Protein AF-W1I8L1-F1 (afdb_monomer_lite)

Foldseek 3Di:
DVVVVVVVVVVVVVVVVVVVVVVVVVVVVVVVVVVVVVVVVVVVVVVVVVVVVVVVVVVVVVVVCCVVVPVVVVVVVVVVVVVVVVLVVLLQVLLALVCCPPVPDPPNHDPDDDPVSVVVSVVSLVVSLVVCVVVPNNVSSVCSVPHHDHDPVRVVVVVCVVVVNDD

pLDDT: mean 92.79, std 8.48, range [58.94, 98.69]

Secondary structure (DSSP, 8-state):
-HHHHHHHHHHHHHHHHHHHHHHHHHHHHHHHHHHHHHHHHHHHHHHHHHHHHHHHHHHHHHHHHHHHHHHHHHHHHHHHHHHHHHHHHHHHHHHHHHHHHH-SSSS---TT--HHHHHHHHHHHHHHHHHHHHTT-HHHHHHHHH-----HHHHHHHHHHHTT---

Radius of gyration: 47.58 Å; chains: 1; bounding box: 94×41×131 Å

Sequence (167 aa):
MKQNLGRDLAEVRNLKSEYKKLYEAQRGLNEAYKEVTAENARLKAENGSLRTQIDDLKAEIGKRVQDAVEPLKTEIEALKTRLRGAYEVLTDIVKAVGMMKYDEKSGFKVDKLTKKQDRLIDSVADLGVSRAEKEGFSDLAEDMQKHIGVSPELKKLIGLTERGIER

Structure (mmCIF, N/CA/C/O backbone):
data_AF-W1I8L1-F1
#
_entry.id   AF-W1I8L1-F1
#
loop_
_atom_site.group_PDB
_atom_site.id
_atom_site.type_symbol
_atom_site.label_atom_id
_atom_site.label_alt_id
_atom_site.label_comp_id
_atom_site.label_asym_id
_atom_site.label_entity_id
_atom_site.label_seq_id
_atom_site.pdbx_PDB_ins_code
_atom_site.Cartn_x
_atom_site.Cartn_y
_atom_site.Cartn_z
_atom_site.occupancy
_atom_site.B_iso_or_equiv
_atom_site.auth_seq_id
_atom_site.auth_comp_id
_atom_site.auth_asym_id
_atom_site.auth_atom_id
_atom_site.pdbx_PDB_model_num
ATOM 1 N N . MET A 1 1 ? 56.724 17.163 -84.225 1.00 62.50 1 MET A N 1
ATOM 2 C CA . MET A 1 1 ? 56.229 15.781 -84.002 1.00 62.50 1 MET A CA 1
ATOM 3 C C . MET A 1 1 ? 56.851 15.103 -82.775 1.00 62.50 1 MET A C 1
ATOM 5 O O . MET A 1 1 ? 56.096 14.752 -81.884 1.00 62.50 1 MET A O 1
ATOM 9 N N . LYS A 1 2 ? 58.187 14.968 -82.656 1.00 61.44 2 LYS A N 1
ATOM 10 C CA . LYS A 1 2 ? 58.830 14.286 -81.502 1.00 61.44 2 LYS A CA 1
ATOM 11 C C . LYS A 1 2 ? 58.599 14.947 -80.126 1.00 61.44 2 LYS A C 1
ATOM 13 O O . LYS A 1 2 ? 58.434 14.229 -79.150 1.00 61.44 2 LYS A O 1
ATOM 18 N N . GLN A 1 3 ? 58.561 16.283 -80.043 1.00 66.69 3 GLN A N 1
ATOM 19 C CA . GLN A 1 3 ? 58.283 16.998 -78.780 1.00 66.69 3 GLN A CA 1
ATOM 20 C C . GLN A 1 3 ? 56.851 16.779 -78.264 1.00 66.69 3 GLN A C 1
ATOM 22 O O . GLN A 1 3 ? 56.670 16.571 -77.069 1.00 66.69 3 GLN A O 1
ATOM 27 N N . ASN A 1 4 ? 55.856 16.766 -79.158 1.00 71.25 4 ASN A N 1
ATOM 28 C CA . ASN A 1 4 ? 54.458 16.520 -78.784 1.00 71.25 4 ASN A CA 1
ATOM 29 C C . ASN A 1 4 ? 54.284 15.088 -78.261 1.00 71.25 4 ASN A C 1
ATOM 31 O O . ASN A 1 4 ? 53.753 14.901 -77.177 1.00 71.25 4 ASN A O 1
ATOM 35 N N . LEU A 1 5 ? 54.888 14.103 -78.936 1.00 75.19 5 LEU A N 1
ATOM 36 C CA . LEU A 1 5 ? 54.847 12.701 -78.510 1.00 75.19 5 LEU A CA 1
ATOM 37 C C . LEU A 1 5 ? 55.445 12.481 -77.104 1.00 75.19 5 LEU A C 1
ATOM 39 O O . LEU A 1 5 ? 54.943 11.673 -76.329 1.00 75.19 5 LEU A O 1
ATOM 43 N N . GLY A 1 6 ? 56.520 13.202 -76.762 1.00 80.50 6 GLY A N 1
ATOM 44 C CA . GLY A 1 6 ? 57.144 13.136 -75.436 1.00 80.50 6 GLY A CA 1
ATOM 45 C C . GLY A 1 6 ? 56.281 13.732 -74.318 1.00 80.50 6 GLY A C 1
ATOM 46 O O . GLY A 1 6 ? 56.273 13.197 -73.209 1.00 80.50 6 GLY A O 1
ATOM 47 N N . ARG A 1 7 ? 55.536 14.805 -74.613 1.00 83.38 7 ARG A N 1
ATOM 48 C CA . ARG A 1 7 ? 54.578 15.425 -73.686 1.00 83.38 7 ARG A CA 1
ATOM 49 C C . ARG A 1 7 ? 53.384 14.505 -73.434 1.00 83.38 7 ARG A C 1
ATOM 51 O O . ARG A 1 7 ? 53.073 14.241 -72.276 1.00 83.38 7 ARG A O 1
ATOM 58 N N . ASP A 1 8 ? 52.822 13.939 -74.497 1.00 87.94 8 ASP A N 1
ATOM 59 C CA . ASP A 1 8 ? 51.691 13.009 -74.421 1.00 87.94 8 ASP A CA 1
ATOM 60 C C . ASP A 1 8 ? 52.064 11.752 -73.607 1.00 87.94 8 ASP A C 1
ATOM 62 O O .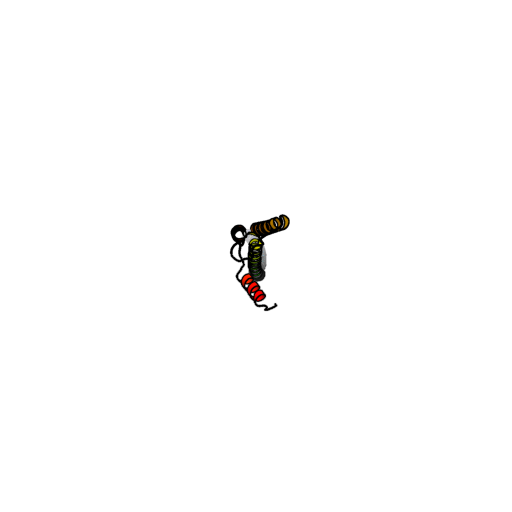 ASP A 1 8 ? 51.307 11.287 -72.757 1.00 87.94 8 ASP A O 1
ATOM 66 N N . LEU A 1 9 ? 53.289 11.233 -73.775 1.00 88.50 9 LEU A N 1
ATOM 67 C CA . LEU A 1 9 ? 53.811 10.108 -72.984 1.00 88.50 9 LEU A CA 1
ATOM 68 C C . LEU A 1 9 ? 53.959 10.426 -71.487 1.00 88.50 9 LEU A C 1
ATOM 70 O O . LEU A 1 9 ? 53.763 9.537 -70.653 1.00 88.50 9 LEU A O 1
ATOM 74 N N . ALA A 1 10 ? 54.336 11.655 -71.127 1.00 89.31 10 ALA A N 1
ATOM 75 C CA . ALA A 1 10 ? 54.441 12.074 -69.730 1.00 89.31 10 ALA A CA 1
ATOM 76 C C . ALA A 1 10 ? 53.056 12.209 -69.080 1.00 89.31 10 ALA A C 1
ATOM 78 O O . ALA A 1 10 ? 52.854 11.749 -67.956 1.00 89.31 10 ALA A O 1
ATOM 79 N N . GLU A 1 11 ? 52.091 12.761 -69.812 1.00 91.75 11 GLU A N 1
ATOM 80 C CA . GLU A 1 11 ? 50.703 12.900 -69.370 1.00 91.75 11 GLU A CA 1
ATOM 81 C C . GLU A 1 11 ? 50.039 11.536 -69.141 1.00 91.75 11 GLU A C 1
ATOM 83 O O . GLU A 1 11 ? 49.471 11.294 -68.077 1.00 91.75 11 GLU A O 1
ATOM 88 N N . VAL A 1 12 ? 50.233 10.582 -70.059 1.00 93.06 12 VAL A N 1
ATOM 89 C CA . VAL A 1 12 ? 49.756 9.195 -69.904 1.00 93.06 12 VAL A CA 1
ATOM 90 C C . VAL A 1 12 ? 50.352 8.516 -68.664 1.00 93.06 12 VAL A C 1
ATOM 92 O O . VAL A 1 12 ? 49.655 7.783 -67.958 1.00 93.06 12 VAL A O 1
ATOM 95 N N . ARG A 1 13 ? 51.637 8.748 -68.357 1.00 93.31 13 ARG A N 1
ATOM 96 C CA . ARG A 1 13 ? 52.264 8.204 -67.136 1.00 93.31 13 ARG A CA 1
ATOM 97 C C . ARG A 1 13 ? 51.678 8.818 -65.868 1.00 93.31 13 ARG A C 1
ATOM 99 O O . ARG A 1 13 ? 51.453 8.081 -64.906 1.00 93.31 13 ARG A O 1
ATOM 106 N N . ASN A 1 14 ? 51.416 10.123 -65.871 1.00 95.25 14 ASN A N 1
ATOM 107 C CA . ASN A 1 14 ? 50.796 10.813 -64.741 1.00 95.25 14 ASN A CA 1
ATOM 108 C C . ASN A 1 14 ? 49.366 10.313 -64.509 1.00 95.25 14 ASN A C 1
ATOM 110 O O . ASN A 1 14 ? 49.066 9.863 -63.406 1.00 95.25 14 ASN A O 1
ATOM 114 N N . LEU A 1 15 ? 48.546 10.250 -65.561 1.00 95.19 15 LEU A N 1
ATOM 115 C CA . LEU A 1 15 ? 47.190 9.690 -65.516 1.00 95.19 15 LEU A CA 1
ATOM 116 C C . LEU A 1 15 ? 47.178 8.255 -64.978 1.00 95.19 15 LEU A C 1
ATOM 118 O O . LEU A 1 15 ? 46.365 7.911 -64.123 1.00 95.19 15 LEU A O 1
ATOM 122 N N . LYS A 1 16 ? 48.116 7.408 -65.419 1.00 95.62 16 LYS A N 1
ATOM 123 C CA . LYS A 1 16 ? 48.241 6.033 -64.913 1.00 95.62 16 LYS A CA 1
ATOM 124 C C . LYS A 1 16 ? 48.586 5.988 -63.419 1.00 95.62 16 LYS A C 1
ATOM 126 O O . LYS A 1 16 ? 48.088 5.120 -62.703 1.00 95.62 16 LYS A O 1
ATOM 131 N N . SER A 1 17 ? 49.445 6.894 -62.955 1.00 95.81 17 SER A N 1
ATOM 132 C CA . SER A 1 17 ? 49.818 7.013 -61.540 1.00 95.81 17 SER A CA 1
ATOM 133 C C . SER A 1 17 ? 48.634 7.469 -60.683 1.00 95.81 17 SER A C 1
ATOM 135 O O . SER A 1 17 ? 48.349 6.863 -59.650 1.00 95.81 17 SER A O 1
ATOM 137 N N . GLU A 1 18 ? 47.898 8.483 -61.138 1.00 96.50 18 GLU A N 1
ATOM 138 C CA . GLU A 1 18 ? 46.692 8.981 -60.471 1.00 96.50 18 GLU A CA 1
ATOM 139 C C . GLU A 1 18 ? 45.589 7.926 -60.424 1.00 96.50 18 GLU A C 1
ATOM 141 O O . GLU A 1 18 ? 45.024 7.685 -59.359 1.00 96.50 18 GLU A O 1
ATOM 146 N N . TYR A 1 19 ? 45.353 7.218 -61.533 1.00 96.94 19 TYR A N 1
ATOM 147 C CA . TYR A 1 19 ? 44.401 6.110 -61.580 1.00 96.94 19 TYR A CA 1
ATOM 148 C C . TYR A 1 19 ? 44.741 5.022 -60.556 1.00 96.94 19 TYR A C 1
ATOM 150 O O . TYR A 1 19 ? 43.858 4.531 -59.855 1.00 96.94 19 TYR A O 1
ATOM 158 N N . LYS A 1 20 ? 46.026 4.665 -60.418 1.00 96.88 20 LYS A N 1
ATOM 159 C CA . LYS A 1 20 ? 46.460 3.672 -59.428 1.00 96.88 20 LYS A CA 1
ATOM 160 C C . LYS A 1 20 ? 46.173 4.137 -57.995 1.00 96.88 20 LYS A C 1
ATOM 162 O O . LYS A 1 20 ? 45.639 3.356 -57.212 1.00 96.88 20 LYS A O 1
ATOM 167 N N . LYS A 1 21 ? 46.468 5.401 -57.671 1.00 97.25 21 LYS A N 1
ATOM 168 C CA . LYS A 1 21 ? 46.163 5.984 -56.352 1.00 97.25 21 LYS A CA 1
ATOM 169 C C . LYS A 1 21 ? 44.659 6.006 -56.076 1.00 97.25 21 LYS A C 1
ATOM 171 O O . LYS A 1 21 ? 44.238 5.646 -54.981 1.00 97.25 21 LYS A O 1
ATOM 176 N N . LEU A 1 22 ? 43.853 6.392 -57.067 1.00 97.69 22 LEU A N 1
ATOM 177 C CA . LEU A 1 22 ? 42.396 6.412 -56.949 1.00 97.69 22 LEU A CA 1
ATOM 178 C C . LEU A 1 22 ? 41.839 5.001 -56.714 1.00 97.69 22 LEU A C 1
ATOM 180 O O . LEU A 1 22 ? 40.982 4.811 -55.858 1.00 97.69 22 LEU A O 1
ATOM 184 N N . TYR A 1 23 ? 42.357 4.005 -57.434 1.00 97.69 23 TYR A N 1
ATOM 185 C CA . TYR A 1 23 ? 41.965 2.609 -57.263 1.00 97.69 23 TYR A CA 1
ATOM 186 C C . TYR A 1 23 ? 42.288 2.081 -55.856 1.00 97.69 23 TYR A C 1
ATOM 188 O O . TYR A 1 23 ? 41.447 1.440 -55.226 1.00 97.69 23 TYR A O 1
ATOM 196 N N . GLU A 1 24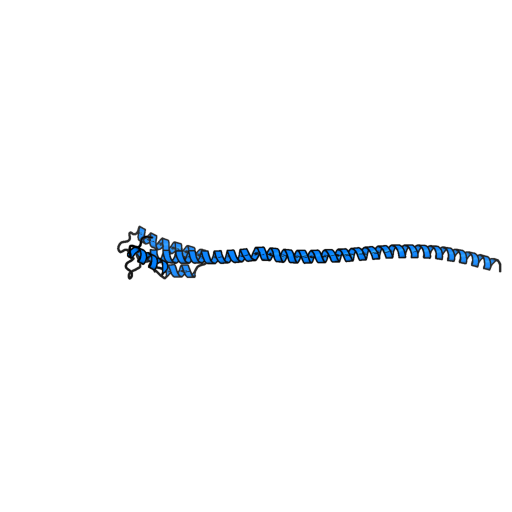 ? 43.482 2.377 -55.336 1.00 97.56 24 GLU A N 1
ATOM 197 C CA . GLU A 1 24 ? 43.878 2.005 -53.971 1.00 97.56 24 GLU A CA 1
ATOM 198 C C . GLU A 1 24 ? 43.005 2.705 -52.916 1.00 97.56 24 GLU A C 1
ATOM 200 O O . GLU A 1 24 ? 42.524 2.051 -51.990 1.00 97.56 24 GLU A O 1
ATOM 205 N N . ALA A 1 25 ? 42.713 3.999 -53.093 1.00 97.69 25 ALA A N 1
ATOM 206 C CA . ALA A 1 25 ? 41.812 4.744 -52.214 1.00 97.69 25 ALA A CA 1
ATOM 207 C C . ALA A 1 25 ? 40.382 4.177 -52.232 1.00 97.69 25 ALA A C 1
ATOM 209 O O . ALA A 1 25 ? 39.784 3.977 -51.175 1.00 97.69 25 ALA A O 1
ATOM 210 N N . GLN A 1 26 ? 39.848 3.851 -53.415 1.00 97.62 26 GLN A N 1
ATOM 211 C CA . GLN A 1 26 ? 38.525 3.237 -53.554 1.00 97.62 26 GLN A CA 1
ATOM 212 C C . GLN A 1 26 ? 38.465 1.870 -52.869 1.00 97.62 26 GLN A C 1
ATOM 214 O O . GLN A 1 26 ? 37.464 1.532 -52.236 1.00 97.62 26 GLN A O 1
ATOM 219 N N . ARG A 1 27 ? 39.534 1.076 -52.977 1.00 98.00 27 ARG A N 1
ATOM 220 C CA . ARG A 1 27 ? 39.625 -0.207 -52.282 1.00 98.00 27 ARG A CA 1
ATOM 221 C C . ARG A 1 27 ? 39.584 -0.018 -50.764 1.00 98.00 27 ARG A C 1
ATOM 223 O O . ARG A 1 27 ? 38.787 -0.692 -50.117 1.00 98.00 27 ARG A O 1
ATOM 230 N N . GLY A 1 28 ? 40.380 0.904 -50.220 1.00 98.06 28 GLY A N 1
ATOM 231 C CA . GLY A 1 28 ? 40.377 1.202 -48.784 1.00 98.06 28 GLY A CA 1
ATOM 232 C C . GLY A 1 28 ? 39.014 1.698 -48.292 1.00 98.06 28 GLY A C 1
ATOM 233 O O . GLY A 1 28 ? 38.525 1.251 -47.258 1.00 98.06 28 GLY A O 1
ATOM 234 N N . LEU A 1 29 ? 38.343 2.544 -49.079 1.00 98.12 29 LEU A N 1
ATOM 235 C CA . LEU A 1 29 ? 36.990 3.008 -48.768 1.00 98.12 29 LEU A CA 1
ATOM 236 C C . LEU A 1 29 ? 35.979 1.853 -48.733 1.00 98.12 29 LEU A C 1
ATOM 238 O O . LEU A 1 29 ? 35.143 1.788 -47.834 1.00 98.12 29 LEU A O 1
ATOM 242 N N . ASN A 1 30 ? 36.066 0.920 -49.683 1.00 98.00 30 ASN A N 1
ATOM 243 C CA . ASN A 1 30 ? 35.196 -0.255 -49.719 1.00 98.00 30 ASN A CA 1
ATOM 244 C C . ASN A 1 30 ? 35.431 -1.192 -48.521 1.00 98.00 30 ASN A C 1
ATOM 246 O O . ASN A 1 30 ? 34.479 -1.797 -48.030 1.00 98.00 30 ASN A O 1
ATOM 250 N N . GLU A 1 31 ? 36.678 -1.339 -48.065 1.00 97.88 31 GLU A N 1
ATOM 251 C CA . GLU A 1 31 ? 37.022 -2.122 -46.871 1.00 97.88 31 GLU A CA 1
ATOM 252 C C . GLU A 1 31 ? 36.436 -1.462 -45.608 1.00 97.88 31 GLU A C 1
ATOM 254 O O . GLU A 1 31 ? 35.659 -2.102 -44.898 1.00 97.88 31 GLU A O 1
ATOM 259 N N . ALA A 1 32 ? 36.658 -0.159 -45.414 1.00 98.12 32 ALA A N 1
ATOM 260 C CA . ALA A 1 32 ? 36.088 0.595 -44.294 1.00 98.12 32 ALA A CA 1
ATOM 261 C C . ALA A 1 32 ? 34.546 0.583 -44.288 1.00 98.12 32 ALA A C 1
ATOM 263 O O . ALA A 1 32 ? 33.913 0.442 -43.241 1.00 98.12 32 ALA A O 1
ATOM 264 N N . TYR A 1 33 ? 33.911 0.681 -45.462 1.00 98.38 33 TYR A N 1
ATOM 265 C CA . TYR A 1 33 ? 32.453 0.609 -45.575 1.00 98.38 33 TYR A CA 1
ATOM 266 C C . TYR A 1 33 ? 31.897 -0.745 -45.108 1.00 98.38 33 TYR A C 1
ATOM 268 O O . TYR A 1 33 ? 30.856 -0.800 -44.443 1.00 98.38 33 TYR A O 1
ATOM 276 N N . LYS A 1 34 ? 32.591 -1.847 -45.425 1.00 98.06 34 LYS A N 1
ATOM 277 C CA . LYS A 1 34 ? 32.207 -3.190 -44.964 1.00 98.06 34 LYS A CA 1
ATOM 278 C C . LYS A 1 34 ? 32.293 -3.304 -43.444 1.00 98.06 34 LYS A C 1
ATOM 280 O O . LYS A 1 34 ? 31.362 -3.831 -42.839 1.00 98.06 34 LYS A O 1
ATOM 285 N N . GLU A 1 35 ? 33.358 -2.783 -42.840 1.00 98.31 35 GLU A N 1
ATOM 286 C CA . GLU A 1 35 ? 33.547 -2.790 -41.384 1.00 98.31 35 GLU A CA 1
ATOM 287 C C . GLU A 1 35 ? 32.447 -2.007 -40.665 1.00 98.31 35 GLU A C 1
ATOM 289 O O . GLU A 1 35 ? 31.793 -2.538 -39.767 1.00 98.31 35 GLU A O 1
ATOM 294 N N . VAL A 1 36 ? 32.161 -0.781 -41.115 1.00 98.44 36 VAL A N 1
ATOM 295 C CA . VAL A 1 36 ? 31.092 0.051 -40.537 1.00 98.44 36 VAL A CA 1
ATOM 296 C C . VAL A 1 36 ? 29.727 -0.625 -40.668 1.00 98.44 36 VAL A C 1
ATOM 298 O O . VAL A 1 36 ? 28.912 -0.575 -39.745 1.00 98.44 36 VAL A O 1
ATOM 301 N N . THR A 1 37 ? 29.463 -1.283 -41.797 1.00 98.38 37 THR A N 1
ATOM 302 C CA . THR A 1 37 ? 28.204 -2.008 -42.016 1.00 98.38 37 THR A CA 1
ATOM 303 C C . THR A 1 37 ? 28.072 -3.198 -41.066 1.00 98.38 37 THR A C 1
ATOM 305 O O . THR A 1 37 ? 27.000 -3.407 -40.494 1.00 98.38 37 THR A O 1
ATOM 308 N N . ALA A 1 38 ? 29.157 -3.950 -40.861 1.00 98.19 38 ALA A N 1
ATOM 309 C CA . ALA A 1 38 ? 29.186 -5.070 -39.927 1.00 98.19 38 ALA A CA 1
ATOM 310 C C . ALA A 1 38 ? 28.979 -4.606 -38.475 1.00 98.19 38 ALA A C 1
ATOM 312 O O . ALA A 1 38 ? 28.144 -5.171 -37.767 1.00 98.19 38 ALA A O 1
ATOM 313 N N . GLU A 1 39 ? 29.659 -3.538 -38.052 1.00 98.44 39 GLU A N 1
ATOM 314 C CA . GLU A 1 39 ? 29.506 -2.998 -36.697 1.00 98.44 39 GLU A CA 1
ATOM 315 C C . GLU A 1 39 ? 28.097 -2.437 -36.465 1.00 98.44 39 GLU A C 1
ATOM 317 O O . GLU A 1 39 ? 27.487 -2.683 -35.427 1.00 98.44 39 GLU A O 1
ATOM 322 N N . ASN A 1 40 ? 27.508 -1.765 -37.458 1.00 98.31 40 ASN A N 1
ATOM 323 C CA . ASN A 1 40 ? 26.126 -1.290 -37.370 1.00 98.31 40 ASN A CA 1
ATOM 324 C C . ASN A 1 40 ? 25.131 -2.457 -37.222 1.00 98.31 40 ASN A C 1
ATOM 326 O O . ASN A 1 40 ? 24.201 -2.388 -36.417 1.00 98.31 40 ASN A O 1
ATOM 330 N N . ALA A 1 41 ? 25.340 -3.563 -37.945 1.00 98.44 41 ALA A N 1
ATOM 331 C CA . ALA A 1 41 ? 24.526 -4.766 -37.780 1.00 98.44 41 ALA A CA 1
ATOM 332 C C . ALA A 1 41 ? 24.662 -5.363 -36.366 1.00 98.44 41 ALA A C 1
ATOM 334 O O . ALA A 1 41 ? 23.647 -5.707 -35.753 1.00 98.44 41 ALA A O 1
ATOM 335 N N . ARG A 1 42 ? 25.886 -5.416 -35.821 1.00 98.62 42 ARG A N 1
ATOM 336 C CA . ARG A 1 42 ? 26.156 -5.874 -34.447 1.00 98.62 42 ARG A CA 1
ATOM 337 C C . ARG A 1 42 ? 25.434 -5.007 -33.415 1.00 98.62 42 ARG A C 1
ATOM 339 O O . ARG A 1 42 ? 24.689 -5.533 -32.591 1.00 98.62 42 ARG A O 1
ATOM 346 N N . LEU A 1 43 ? 25.575 -3.686 -33.514 1.00 98.62 43 LEU A N 1
ATOM 347 C CA . LEU A 1 43 ? 24.932 -2.728 -32.610 1.00 98.62 43 LEU A CA 1
ATOM 348 C C . LEU A 1 43 ? 23.402 -2.773 -32.694 1.00 98.62 43 LEU A C 1
ATOM 350 O O . LEU A 1 43 ? 22.721 -2.586 -31.686 1.00 98.62 43 LEU A O 1
ATOM 354 N N . LYS A 1 44 ? 22.829 -3.031 -33.876 1.00 98.44 44 LYS A N 1
ATOM 355 C CA . LYS A 1 44 ? 21.380 -3.239 -34.023 1.00 98.44 44 LYS A CA 1
ATOM 356 C C . LYS A 1 44 ? 20.909 -4.501 -33.307 1.00 98.44 44 LYS A C 1
ATOM 358 O O . LYS A 1 44 ? 19.878 -4.454 -32.639 1.00 98.44 44 LYS A O 1
ATOM 363 N N . ALA A 1 45 ? 21.651 -5.601 -33.427 1.00 98.25 45 ALA A N 1
ATOM 364 C CA . ALA A 1 45 ? 21.329 -6.844 -32.732 1.00 98.25 45 ALA A CA 1
ATOM 365 C C . ALA A 1 45 ? 21.426 -6.678 -31.206 1.00 98.25 45 ALA A C 1
ATOM 367 O O . ALA A 1 45 ? 20.514 -7.078 -30.483 1.00 98.25 45 ALA A O 1
ATOM 368 N N . GLU A 1 46 ? 22.480 -6.016 -30.724 1.00 98.56 46 GLU A N 1
ATOM 369 C CA . GLU A 1 46 ? 22.675 -5.721 -29.301 1.00 98.56 46 GLU A CA 1
ATOM 370 C C . GLU A 1 46 ? 21.555 -4.829 -28.747 1.00 98.56 46 GLU A C 1
ATOM 372 O O . GLU A 1 46 ? 20.945 -5.164 -27.734 1.00 98.56 46 GLU A O 1
ATOM 377 N N . ASN A 1 47 ? 21.190 -3.758 -29.460 1.00 98.56 47 ASN A N 1
ATOM 378 C CA . ASN A 1 47 ? 20.042 -2.923 -29.093 1.00 98.56 47 ASN A CA 1
ATOM 379 C C . ASN A 1 47 ? 18.725 -3.709 -29.056 1.00 98.56 47 ASN A C 1
ATOM 381 O O . ASN A 1 47 ? 17.883 -3.444 -28.200 1.00 98.56 47 ASN A O 1
ATOM 385 N N . GLY A 1 48 ? 18.529 -4.657 -29.977 1.00 98.50 48 GLY A N 1
ATOM 386 C CA . GLY A 1 48 ? 17.370 -5.549 -29.961 1.00 98.50 48 GLY A CA 1
ATOM 387 C C . GLY A 1 48 ? 17.321 -6.393 -28.688 1.00 98.50 48 GLY A C 1
ATOM 388 O O . GLY A 1 48 ? 16.312 -6.384 -27.991 1.00 98.50 48 GLY A O 1
ATOM 389 N N . SER A 1 49 ? 18.437 -7.042 -28.345 1.00 98.56 49 SER A N 1
ATOM 390 C CA . SER A 1 49 ? 18.565 -7.851 -27.126 1.00 98.56 49 SER A CA 1
ATOM 391 C C . SER A 1 49 ? 18.326 -7.033 -25.854 1.00 98.56 49 SER A C 1
ATOM 393 O O . SER A 1 49 ? 17.562 -7.445 -24.982 1.00 98.56 49 SER A O 1
ATOM 395 N N . LEU A 1 50 ? 18.917 -5.838 -25.764 1.00 98.69 50 LEU A N 1
ATOM 396 C CA . LEU A 1 50 ? 18.737 -4.950 -24.614 1.00 98.69 50 LEU A CA 1
ATOM 397 C C . LEU A 1 50 ? 17.284 -4.497 -24.456 1.00 98.69 50 LEU A C 1
ATOM 399 O O . LEU A 1 50 ? 16.790 -4.424 -23.334 1.00 98.69 50 LEU A O 1
ATOM 403 N N . ARG A 1 51 ? 16.575 -4.224 -25.558 1.00 98.50 51 ARG A N 1
ATOM 404 C CA . ARG A 1 51 ? 15.143 -3.892 -25.506 1.00 98.50 51 ARG A CA 1
ATOM 405 C C . ARG A 1 51 ? 14.319 -5.044 -24.944 1.00 98.50 51 ARG A C 1
ATOM 407 O O . ARG A 1 51 ? 13.524 -4.806 -24.043 1.00 98.50 51 ARG A O 1
ATOM 414 N N . THR A 1 52 ? 14.562 -6.271 -25.403 1.00 98.38 52 THR A N 1
ATOM 415 C CA . THR A 1 52 ? 13.891 -7.462 -24.860 1.00 98.38 52 THR A CA 1
ATOM 416 C C . THR A 1 52 ? 14.157 -7.623 -23.365 1.00 98.38 52 THR A C 1
ATOM 418 O O . THR A 1 52 ? 13.213 -7.761 -22.599 1.00 98.38 52 THR A O 1
ATOM 421 N N . GLN A 1 53 ? 15.413 -7.497 -22.923 1.00 98.44 53 GLN A N 1
ATOM 422 C CA . GLN A 1 53 ? 15.752 -7.576 -21.496 1.00 98.44 53 GLN A CA 1
ATOM 423 C C . GLN A 1 53 ? 15.058 -6.490 -20.665 1.00 98.44 53 GLN A C 1
ATOM 425 O O . GLN A 1 53 ? 14.610 -6.753 -19.552 1.00 98.44 53 GLN A O 1
ATOM 430 N N . ILE A 1 54 ? 14.956 -5.265 -21.190 1.00 98.44 54 ILE A N 1
ATOM 431 C CA . ILE A 1 54 ? 14.236 -4.174 -20.522 1.00 98.44 54 ILE A CA 1
ATOM 432 C C . ILE A 1 54 ? 12.752 -4.515 -20.370 1.00 98.44 54 ILE A C 1
ATOM 434 O O . ILE A 1 54 ? 12.178 -4.254 -19.312 1.00 98.44 54 ILE A O 1
ATOM 438 N N . ASP A 1 55 ? 12.127 -5.068 -21.405 1.00 98.25 55 ASP A N 1
ATOM 439 C CA . ASP A 1 55 ? 10.710 -5.424 -21.369 1.00 98.25 55 ASP A CA 1
ATOM 440 C C . ASP A 1 55 ? 10.449 -6.591 -20.404 1.00 98.25 55 ASP A C 1
ATOM 442 O O . ASP A 1 55 ? 9.520 -6.513 -19.594 1.00 98.25 55 ASP A O 1
ATOM 446 N N . ASP A 1 56 ? 11.325 -7.600 -20.389 1.00 98.31 56 ASP A N 1
ATOM 447 C CA . ASP A 1 56 ? 11.267 -8.719 -19.443 1.00 98.31 56 ASP A CA 1
ATOM 448 C C . ASP A 1 56 ? 11.421 -8.237 -17.993 1.00 98.31 56 ASP A C 1
ATOM 450 O O . ASP A 1 56 ? 10.612 -8.580 -17.128 1.00 98.31 56 ASP A O 1
ATOM 454 N N . LEU A 1 57 ? 12.405 -7.370 -17.723 1.00 98.31 57 LEU A N 1
ATOM 455 C CA . LEU A 1 57 ? 12.619 -6.801 -16.390 1.00 98.31 57 LEU A CA 1
ATOM 456 C C . LEU A 1 57 ? 11.435 -5.946 -15.933 1.00 98.31 57 LEU A C 1
ATOM 458 O O . LEU A 1 57 ? 11.050 -6.004 -14.766 1.00 98.31 57 LEU A O 1
ATOM 462 N N . LYS A 1 58 ? 10.823 -5.164 -16.830 1.00 97.94 58 LYS A N 1
ATOM 463 C CA . LYS A 1 58 ? 9.609 -4.399 -16.505 1.00 97.94 58 LYS A CA 1
ATOM 464 C C . LYS A 1 58 ? 8.452 -5.318 -16.131 1.00 97.94 58 LYS A C 1
ATOM 466 O O . LYS A 1 58 ? 7.760 -5.040 -15.151 1.00 97.94 58 LYS A O 1
ATOM 471 N N . ALA A 1 59 ? 8.249 -6.396 -16.888 1.00 97.56 59 ALA A N 1
ATOM 472 C CA . ALA A 1 59 ? 7.207 -7.374 -16.604 1.00 97.56 59 ALA A CA 1
ATOM 473 C C . ALA A 1 59 ? 7.455 -8.078 -15.261 1.00 97.56 59 ALA A C 1
ATOM 475 O O . ALA A 1 59 ? 6.541 -8.195 -14.441 1.00 97.56 59 ALA A O 1
ATOM 476 N N . GLU A 1 60 ? 8.698 -8.483 -14.996 1.00 98.00 60 GLU A N 1
ATOM 477 C CA . GLU A 1 60 ? 9.076 -9.132 -13.744 1.00 98.00 60 GLU A CA 1
ATOM 478 C C . GLU A 1 60 ? 8.908 -8.200 -12.537 1.00 98.00 60 GLU A C 1
ATOM 480 O O . GLU A 1 60 ? 8.327 -8.606 -11.529 1.00 98.00 60 GLU A O 1
ATOM 485 N N . ILE A 1 61 ? 9.361 -6.946 -12.635 1.00 97.25 61 ILE A N 1
ATOM 486 C CA . ILE A 1 61 ? 9.183 -5.945 -11.575 1.00 97.25 61 ILE A CA 1
ATOM 487 C C . ILE A 1 61 ? 7.696 -5.706 -11.320 1.00 97.25 61 ILE A C 1
ATOM 489 O O . ILE A 1 61 ? 7.275 -5.734 -10.166 1.00 97.25 61 ILE A O 1
ATOM 493 N N . GLY A 1 62 ? 6.895 -5.516 -12.373 1.00 96.81 62 GLY A N 1
ATOM 494 C CA . GLY A 1 62 ? 5.451 -5.322 -12.243 1.00 96.81 62 GLY A CA 1
ATOM 495 C C . GLY A 1 62 ? 4.786 -6.472 -11.490 1.00 96.81 62 GLY A C 1
ATOM 496 O O . GLY A 1 62 ? 4.051 -6.239 -10.530 1.00 96.81 62 GLY A O 1
ATOM 497 N N . LYS A 1 63 ? 5.126 -7.713 -11.856 1.00 97.25 63 LYS A N 1
ATOM 498 C CA . LYS A 1 63 ? 4.615 -8.911 -11.189 1.00 97.25 63 LYS A CA 1
ATOM 499 C C . LYS A 1 63 ? 5.068 -9.003 -9.731 1.00 97.25 63 LYS A C 1
ATOM 501 O O . LYS A 1 63 ? 4.233 -9.165 -8.853 1.00 97.25 63 LYS A O 1
ATOM 506 N N . ARG A 1 64 ? 6.368 -8.852 -9.451 1.00 96.75 64 ARG A N 1
ATOM 507 C CA . ARG A 1 64 ? 6.910 -8.922 -8.080 1.00 96.75 64 ARG A CA 1
ATOM 508 C C . ARG A 1 64 ? 6.298 -7.859 -7.169 1.00 96.75 64 ARG A C 1
ATOM 510 O O . ARG A 1 64 ? 6.006 -8.144 -6.012 1.00 96.75 64 ARG A O 1
ATOM 517 N N . VAL A 1 65 ? 6.101 -6.644 -7.682 1.00 97.19 65 VAL A N 1
ATOM 518 C CA . VAL A 1 65 ? 5.442 -5.562 -6.938 1.00 97.19 65 VAL A CA 1
ATOM 519 C C . VAL A 1 65 ? 3.989 -5.926 -6.650 1.00 97.19 65 VAL A C 1
ATOM 521 O O . VAL A 1 65 ? 3.552 -5.785 -5.512 1.00 97.19 65 VAL A O 1
ATOM 524 N N . GLN A 1 66 ? 3.249 -6.430 -7.638 1.00 96.25 66 GLN A N 1
ATOM 525 C CA . GLN A 1 66 ? 1.860 -6.844 -7.446 1.00 96.25 66 GLN A CA 1
ATOM 526 C C . GLN A 1 66 ? 1.735 -7.986 -6.425 1.00 96.25 66 GLN A C 1
ATOM 528 O O . GLN A 1 66 ? 0.951 -7.876 -5.482 1.00 96.25 66 GLN A O 1
ATOM 533 N N . ASP A 1 67 ? 2.554 -9.029 -6.565 1.00 96.50 67 ASP A N 1
ATOM 534 C CA . ASP A 1 67 ? 2.568 -10.198 -5.680 1.00 96.50 67 ASP A CA 1
ATOM 535 C C . ASP A 1 67 ? 2.924 -9.822 -4.230 1.00 96.50 67 ASP A C 1
ATOM 537 O O . ASP A 1 67 ? 2.443 -10.456 -3.296 1.00 96.50 67 ASP A O 1
ATOM 541 N N . ALA A 1 68 ? 3.735 -8.780 -4.020 1.00 96.38 68 ALA A N 1
ATOM 542 C CA . ALA A 1 68 ? 4.067 -8.285 -2.685 1.00 96.38 68 ALA A CA 1
ATOM 543 C C . ALA A 1 68 ? 2.985 -7.360 -2.100 1.00 96.38 68 ALA A C 1
ATOM 545 O O . ALA A 1 68 ? 2.708 -7.405 -0.902 1.00 96.38 68 ALA A O 1
ATOM 546 N N . VAL A 1 69 ? 2.379 -6.501 -2.922 1.00 97.38 69 VAL A N 1
ATOM 547 C CA . VAL A 1 69 ? 1.461 -5.452 -2.454 1.00 97.38 69 VAL A CA 1
ATOM 548 C C . VAL A 1 69 ? 0.067 -5.995 -2.137 1.00 97.38 69 VAL A C 1
ATOM 550 O O . VAL A 1 69 ? -0.534 -5.570 -1.150 1.00 97.38 69 VAL A O 1
ATOM 553 N N . GLU A 1 70 ? -0.467 -6.918 -2.935 1.00 96.25 70 GLU A N 1
ATOM 554 C CA . GLU A 1 70 ? -1.842 -7.409 -2.751 1.00 96.25 70 GLU A CA 1
ATOM 555 C C . GLU A 1 70 ? -2.065 -8.183 -1.433 1.00 96.25 70 GLU A C 1
ATOM 557 O O . GLU A 1 70 ? -3.057 -7.909 -0.743 1.00 96.25 70 GLU A O 1
ATOM 562 N N . PRO A 1 71 ? -1.151 -9.073 -0.990 1.00 97.00 71 PRO A N 1
ATOM 563 C CA . PRO A 1 71 ? -1.263 -9.707 0.322 1.00 97.00 71 PRO A CA 1
ATOM 564 C C . PRO A 1 71 ? -1.222 -8.690 1.465 1.00 97.00 71 PRO A C 1
ATOM 566 O O . PRO A 1 71 ? -2.033 -8.773 2.384 1.00 97.00 71 PRO A O 1
ATOM 569 N N . LEU A 1 72 ? -0.341 -7.687 1.376 1.00 98.12 72 LEU A N 1
ATOM 570 C CA . LEU A 1 72 ? -0.222 -6.640 2.392 1.00 98.12 72 LEU A CA 1
ATOM 571 C C . LEU A 1 72 ? -1.485 -5.780 2.479 1.00 98.12 72 LEU A C 1
ATOM 573 O O . LEU A 1 72 ? -1.942 -5.477 3.578 1.00 98.12 72 LEU A O 1
ATOM 577 N N . LYS A 1 73 ? -2.093 -5.416 1.343 1.00 97.94 73 LYS A N 1
ATOM 578 C CA . LYS A 1 73 ? -3.398 -4.732 1.331 1.00 97.94 73 LYS A CA 1
ATOM 579 C C . LYS A 1 73 ? -4.466 -5.571 2.026 1.00 97.94 73 LYS A C 1
ATOM 581 O O . LYS A 1 73 ? -5.195 -5.054 2.867 1.00 97.94 73 LYS A O 1
ATOM 586 N N . THR A 1 74 ? -4.530 -6.859 1.698 1.00 97.75 74 THR A N 1
ATOM 587 C CA . THR A 1 74 ? -5.493 -7.791 2.298 1.00 97.75 74 THR A CA 1
ATOM 588 C C . THR A 1 74 ? -5.302 -7.886 3.812 1.00 97.75 74 THR A C 1
ATOM 590 O O . THR A 1 74 ? -6.270 -7.825 4.568 1.00 97.75 74 THR A O 1
ATOM 593 N N . GLU A 1 75 ? -4.054 -7.989 4.269 1.00 98.25 75 GLU A N 1
ATOM 594 C CA . GLU A 1 75 ? -3.722 -8.057 5.690 1.00 98.25 75 GLU A CA 1
ATOM 5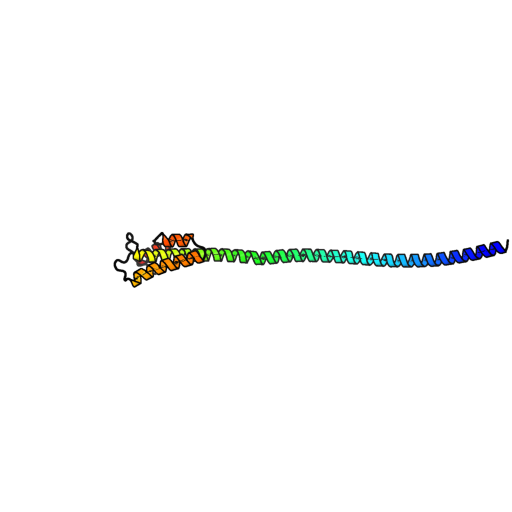95 C C . GLU A 1 75 ? -4.058 -6.754 6.426 1.00 98.25 75 GLU A C 1
ATOM 597 O O . GLU A 1 75 ? -4.648 -6.797 7.505 1.00 98.25 75 GLU A O 1
ATOM 602 N N . ILE A 1 76 ? -3.767 -5.595 5.827 1.00 98.25 76 ILE A N 1
ATOM 603 C CA . ILE A 1 76 ? -4.125 -4.284 6.383 1.00 98.25 76 ILE A CA 1
ATOM 604 C C . ILE A 1 76 ? -5.641 -4.159 6.557 1.00 98.25 76 ILE A C 1
ATOM 606 O O . ILE A 1 76 ? -6.094 -3.730 7.618 1.00 98.25 76 ILE A O 1
ATOM 610 N N . GLU A 1 77 ? -6.435 -4.545 5.557 1.00 97.94 77 GLU A N 1
ATOM 611 C CA . GLU A 1 77 ? -7.896 -4.489 5.670 1.00 97.94 77 GLU A CA 1
ATOM 612 C C . GLU A 1 77 ? -8.418 -5.465 6.733 1.00 97.94 77 GLU A C 1
ATOM 614 O O . GLU A 1 77 ? -9.243 -5.084 7.565 1.00 97.94 77 GLU A O 1
ATOM 619 N N . ALA A 1 78 ? -7.867 -6.680 6.810 1.00 98.19 78 ALA A N 1
ATOM 620 C CA . ALA A 1 78 ? -8.212 -7.627 7.870 1.00 98.19 78 ALA A CA 1
ATOM 621 C C . ALA A 1 78 ? -7.878 -7.080 9.272 1.00 98.19 78 ALA A C 1
ATOM 623 O O . ALA A 1 78 ? -8.663 -7.249 10.210 1.00 98.19 78 ALA A O 1
ATOM 624 N N . LEU A 1 79 ? -6.735 -6.405 9.428 1.00 98.38 79 LEU A N 1
ATOM 625 C CA . LEU A 1 79 ? -6.342 -5.761 10.681 1.00 98.38 79 LEU A CA 1
ATOM 626 C C . LEU A 1 79 ? -7.265 -4.594 11.038 1.00 98.38 79 LEU A C 1
ATOM 628 O O . LEU A 1 79 ? -7.669 -4.495 12.194 1.00 98.38 79 LEU A O 1
ATOM 632 N N . LYS A 1 80 ? -7.665 -3.761 10.069 1.00 97.00 80 LYS A N 1
ATOM 633 C CA . LYS A 1 80 ? -8.651 -2.690 10.289 1.00 97.00 80 LYS A CA 1
ATOM 634 C C . LYS A 1 80 ? -9.990 -3.245 10.763 1.00 97.00 80 LYS A C 1
ATOM 636 O O . LYS A 1 80 ? -10.538 -2.741 11.741 1.00 97.00 80 LYS A O 1
ATOM 641 N N . THR A 1 81 ? -10.498 -4.302 10.123 1.00 97.81 81 THR A N 1
ATOM 642 C CA . THR A 1 81 ? -11.747 -4.957 10.541 1.00 97.81 81 THR A CA 1
ATOM 643 C C . THR A 1 81 ? -11.641 -5.504 11.961 1.00 97.81 81 THR A C 1
ATOM 645 O O . THR A 1 81 ? -12.530 -5.271 12.777 1.00 97.81 81 THR A O 1
ATOM 648 N N . ARG A 1 82 ? -10.540 -6.192 12.291 1.00 98.19 82 ARG A N 1
ATOM 649 C CA . ARG A 1 82 ? -10.312 -6.723 13.645 1.00 98.19 82 ARG A CA 1
ATOM 650 C C . ARG A 1 82 ? -10.201 -5.615 14.688 1.00 98.19 82 ARG A C 1
ATOM 652 O O . ARG A 1 82 ? -10.767 -5.755 15.767 1.00 98.19 82 ARG A O 1
ATOM 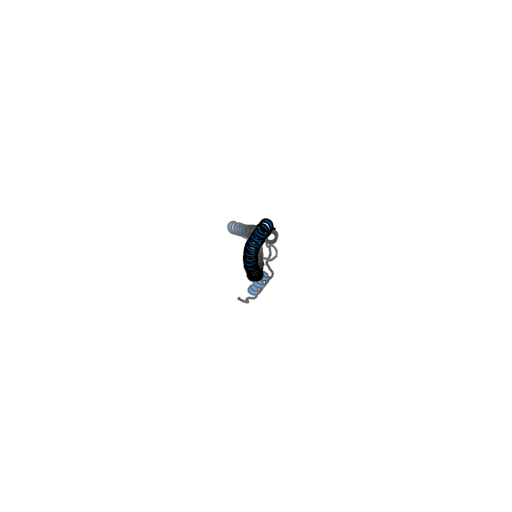659 N N . LEU A 1 83 ? -9.498 -4.529 14.371 1.00 97.81 83 LEU A N 1
ATOM 660 C CA . LEU A 1 83 ? -9.350 -3.385 15.265 1.00 97.81 83 LEU A CA 1
ATOM 661 C C . LEU A 1 83 ? -10.703 -2.727 15.542 1.00 97.81 83 LEU A C 1
ATOM 663 O O . LEU A 1 83 ? -11.031 -2.491 16.701 1.00 97.81 83 LEU A O 1
ATOM 667 N N . ARG A 1 84 ? -11.515 -2.503 14.502 1.00 97.38 84 ARG A N 1
ATOM 668 C CA . ARG A 1 84 ? -12.877 -1.988 14.667 1.00 97.38 84 ARG A CA 1
ATOM 669 C C . ARG A 1 84 ? -13.721 -2.914 15.542 1.00 97.38 84 ARG A C 1
ATOM 671 O O . ARG A 1 84 ? -14.304 -2.444 16.509 1.00 97.38 84 ARG A O 1
ATOM 678 N N . GLY A 1 85 ? -13.718 -4.220 15.268 1.00 97.06 85 GLY A N 1
ATOM 679 C CA . GLY A 1 85 ? -14.453 -5.195 16.081 1.00 97.06 85 GLY A CA 1
ATOM 680 C C . GLY A 1 85 ? -14.005 -5.214 17.549 1.00 97.06 85 GLY A C 1
ATOM 681 O O . GLY A 1 85 ? -14.828 -5.330 18.451 1.00 97.06 85 GLY A O 1
ATOM 682 N N . ALA A 1 86 ? -12.710 -5.029 17.823 1.00 97.19 86 ALA A N 1
ATOM 683 C CA . ALA A 1 86 ? -12.216 -4.892 19.193 1.00 97.19 86 ALA A CA 1
ATOM 684 C C . ALA A 1 86 ? -12.754 -3.626 19.885 1.00 97.19 86 ALA A C 1
ATOM 686 O O . ALA A 1 86 ? -13.079 -3.672 21.072 1.00 97.19 86 ALA A O 1
ATOM 687 N N . TYR A 1 87 ? -12.882 -2.517 19.152 1.00 97.06 87 TYR A N 1
ATOM 688 C CA . TYR A 1 87 ? -13.501 -1.295 19.665 1.00 97.06 87 TYR A CA 1
ATOM 689 C C . TYR A 1 87 ? -15.016 -1.424 19.846 1.00 97.06 87 TYR A C 1
ATOM 691 O O . TYR A 1 87 ? -15.537 -0.878 20.808 1.00 97.06 87 TYR A O 1
ATOM 699 N N . GLU A 1 88 ? -15.714 -2.190 19.008 1.00 95.62 88 GLU A N 1
ATOM 700 C CA . GLU A 1 88 ? -17.134 -2.515 19.211 1.00 95.62 88 GLU A CA 1
ATOM 701 C C . GLU A 1 88 ? -17.332 -3.310 20.514 1.00 95.62 88 GLU A C 1
ATOM 703 O O . GLU A 1 88 ? -18.171 -2.957 21.341 1.00 95.62 88 GLU A O 1
ATOM 708 N N . VAL A 1 89 ? -16.475 -4.303 20.778 1.00 95.12 89 VAL A N 1
ATOM 709 C CA . VAL A 1 89 ? -16.473 -5.026 22.063 1.00 95.12 89 VAL A CA 1
ATOM 710 C C . VAL A 1 89 ? -16.142 -4.096 23.237 1.00 95.12 89 VAL A C 1
ATOM 712 O O . VAL A 1 89 ? -16.747 -4.205 24.304 1.00 95.12 89 VAL A O 1
ATOM 715 N N . LEU A 1 90 ? -15.197 -3.165 23.069 1.00 95.50 90 LEU A N 1
ATOM 716 C CA . LEU A 1 90 ? -14.892 -2.163 24.093 1.00 95.50 90 LEU A CA 1
ATOM 717 C C . LEU A 1 90 ? -16.108 -1.272 24.381 1.00 95.50 90 LEU A C 1
ATOM 719 O O . LEU A 1 90 ? -16.400 -1.024 25.551 1.00 95.50 90 LEU A O 1
ATOM 723 N N . THR A 1 91 ? -16.828 -0.835 23.345 1.00 95.50 91 THR A N 1
ATOM 724 C CA . THR A 1 91 ? -18.076 -0.068 23.466 1.00 95.50 91 THR A CA 1
ATOM 725 C C . THR A 1 91 ? -19.089 -0.825 24.305 1.00 95.50 91 THR A C 1
ATOM 727 O O . THR A 1 91 ? -19.619 -0.276 25.270 1.00 95.50 91 THR A O 1
ATOM 730 N N . ASP A 1 92 ? -19.302 -2.105 24.011 1.00 94.50 92 ASP A N 1
ATOM 731 C CA . ASP A 1 92 ? -20.227 -2.944 24.769 1.00 94.50 92 ASP A CA 1
ATOM 732 C C . ASP A 1 92 ? -19.844 -3.054 26.249 1.00 94.50 92 ASP A C 1
ATOM 734 O O . ASP A 1 92 ? -20.705 -2.952 27.125 1.00 94.50 92 ASP A O 1
ATOM 738 N N . ILE A 1 93 ? -18.551 -3.224 26.544 1.00 94.19 93 ILE A N 1
ATOM 739 C CA . ILE A 1 93 ? -18.042 -3.288 27.920 1.00 94.19 93 ILE A CA 1
ATOM 740 C C . ILE A 1 93 ? -18.274 -1.959 28.642 1.00 94.19 93 ILE A C 1
ATOM 742 O O . ILE A 1 93 ? -18.777 -1.955 29.766 1.00 94.19 93 ILE A O 1
ATOM 746 N N . VAL A 1 94 ? -17.935 -0.834 28.010 1.00 96.00 94 VAL A N 1
ATOM 747 C CA . VAL A 1 94 ? -18.128 0.507 28.580 1.00 96.00 94 VAL A CA 1
ATOM 748 C C . VAL A 1 94 ? -19.605 0.750 28.888 1.00 96.00 94 VAL A C 1
ATOM 750 O O . VAL A 1 94 ? -19.946 1.161 30.000 1.00 96.00 94 VAL A O 1
ATOM 753 N N . LYS A 1 95 ? -20.492 0.417 27.948 1.00 94.38 95 LYS A N 1
ATOM 754 C CA . LYS A 1 95 ? -21.944 0.557 28.109 1.00 94.38 95 LYS A CA 1
ATOM 755 C C . LYS A 1 95 ? -22.476 -0.326 29.235 1.00 94.38 95 LYS A C 1
ATOM 757 O O . LYS A 1 95 ? -23.284 0.148 30.033 1.00 94.38 95 LYS A O 1
ATOM 762 N N . ALA A 1 96 ? -21.993 -1.563 29.347 1.00 93.75 96 ALA A N 1
ATOM 763 C CA . ALA A 1 96 ? -22.370 -2.480 30.419 1.00 93.75 96 ALA A CA 1
ATOM 764 C C . ALA A 1 96 ? -21.888 -1.997 31.799 1.00 93.75 96 ALA A C 1
ATOM 766 O O . ALA A 1 96 ? -22.630 -2.083 32.774 1.00 93.75 96 ALA A O 1
ATOM 767 N N . VAL A 1 97 ? -20.681 -1.431 31.895 1.00 94.38 97 VAL A N 1
ATOM 768 C CA . VAL A 1 97 ? -20.193 -0.806 33.138 1.00 94.38 97 VAL A CA 1
ATOM 769 C C . VAL A 1 97 ? -21.040 0.418 33.498 1.00 94.38 97 VAL A C 1
ATOM 771 O O . VAL A 1 97 ? -21.427 0.575 34.655 1.00 94.38 97 VAL A O 1
ATOM 774 N N . GLY A 1 98 ? -21.407 1.246 32.514 1.00 93.88 98 GLY A N 1
ATOM 775 C CA . GLY A 1 98 ? -22.300 2.393 32.709 1.00 93.88 98 GLY A CA 1
ATOM 776 C C . GLY A 1 98 ? -23.674 2.004 33.269 1.00 93.88 98 GLY A C 1
ATOM 777 O O . GLY A 1 98 ? -24.239 2.726 34.096 1.00 93.88 98 GLY A O 1
ATOM 778 N N . MET A 1 99 ? -24.192 0.826 32.911 1.00 93.56 99 MET A N 1
ATOM 779 C CA . MET A 1 99 ? -25.448 0.317 33.475 1.00 93.56 99 MET A CA 1
ATOM 780 C C . MET A 1 99 ? -25.403 0.163 34.996 1.00 93.56 99 MET A C 1
ATOM 782 O O . MET A 1 99 ? -26.405 0.429 35.652 1.00 93.56 99 MET A O 1
ATOM 786 N N . MET A 1 100 ? -24.247 -0.153 35.587 1.00 92.94 100 MET A N 1
ATOM 787 C CA . MET A 1 100 ? -24.118 -0.270 37.046 1.00 92.94 100 MET A CA 1
ATOM 788 C C . MET A 1 100 ? -24.445 1.035 37.785 1.00 92.94 100 MET A C 1
ATOM 790 O O . MET A 1 100 ? -24.784 1.001 38.967 1.00 92.94 100 MET A O 1
ATOM 794 N N . LYS A 1 101 ? -24.351 2.182 37.105 1.00 93.12 101 LYS A N 1
ATOM 795 C CA . LYS A 1 101 ? -24.685 3.499 37.655 1.00 93.12 101 LYS A CA 1
ATOM 796 C C . LYS A 1 101 ? -26.054 4.005 37.194 1.00 93.12 101 LYS A C 1
ATOM 798 O O . LYS A 1 101 ? -26.773 4.606 37.991 1.00 93.12 101 LYS A O 1
ATOM 803 N N . TYR A 1 102 ? -26.417 3.762 35.934 1.00 89.88 102 TYR A N 1
ATOM 804 C CA . TYR A 1 102 ? -27.535 4.450 35.277 1.00 89.88 102 TYR A CA 1
ATOM 805 C C . TYR A 1 102 ? -28.723 3.555 34.873 1.00 89.88 102 TYR A C 1
ATOM 807 O O . TYR A 1 102 ? -29.750 4.082 34.448 1.00 89.88 102 TYR A O 1
ATOM 815 N N . ASP A 1 103 ? -28.629 2.223 34.967 1.00 89.19 103 ASP A N 1
ATOM 816 C CA . ASP A 1 103 ? -29.700 1.318 34.512 1.00 89.19 103 ASP A CA 1
ATOM 817 C C . ASP A 1 103 ? -30.881 1.238 35.492 1.00 89.19 103 ASP A C 1
ATOM 819 O O . ASP A 1 103 ? -30.945 0.382 36.367 1.00 89.19 103 ASP A O 1
ATOM 823 N N . GLU A 1 104 ? -31.875 2.102 35.312 1.00 81.94 104 GLU A N 1
ATOM 824 C CA . GLU A 1 104 ? -33.076 2.114 36.164 1.00 81.94 104 GLU A CA 1
ATOM 825 C C . GLU A 1 104 ? -34.071 0.977 35.864 1.00 81.94 104 GLU A C 1
ATOM 827 O O . GLU A 1 104 ? -35.014 0.768 36.624 1.00 81.94 104 GLU A O 1
ATOM 832 N N . LYS A 1 105 ? -33.941 0.288 34.721 1.00 81.31 105 LYS A N 1
ATOM 833 C CA . LYS A 1 105 ? -35.006 -0.585 34.192 1.00 81.31 105 LYS A CA 1
ATOM 834 C C . LYS A 1 105 ? -34.697 -2.066 34.294 1.00 81.31 105 LYS A C 1
ATOM 836 O O . LYS A 1 105 ? -35.611 -2.854 34.517 1.00 81.31 105 LYS A O 1
ATOM 841 N N . SER A 1 106 ? -33.445 -2.445 34.071 1.00 80.62 106 SER A N 1
ATOM 842 C CA . SER A 1 106 ? -33.074 -3.853 33.907 1.00 80.62 106 SER A CA 1
ATOM 843 C C . SER A 1 106 ? -32.538 -4.472 35.202 1.00 80.62 106 SER A C 1
ATOM 845 O O . SER A 1 106 ? -32.298 -5.673 35.243 1.00 80.62 106 SER A O 1
ATOM 847 N N . GLY A 1 107 ? -32.402 -3.672 36.266 1.00 84.06 107 GLY A N 1
ATOM 848 C CA . GLY A 1 107 ? -32.004 -4.127 37.599 1.00 84.06 107 GLY A CA 1
ATOM 849 C C . GLY A 1 107 ? -30.495 -4.290 37.790 1.00 84.06 107 GLY A C 1
ATOM 850 O O . GLY A 1 107 ? -30.080 -4.800 38.827 1.00 84.06 107 GLY A O 1
ATOM 851 N N . PHE A 1 108 ? -29.666 -3.860 36.831 1.00 88.81 108 PHE A N 1
ATOM 852 C CA . PHE A 1 108 ? -28.204 -3.943 36.957 1.00 88.81 108 PHE A CA 1
ATOM 853 C C . PHE A 1 108 ? -27.590 -2.762 37.713 1.00 88.81 108 PHE A C 1
ATOM 855 O O . PHE A 1 108 ? -26.417 -2.816 38.093 1.00 88.81 108 PHE A O 1
ATOM 862 N N . LYS A 1 109 ? -28.355 -1.689 37.931 1.00 93.38 109 LYS A N 1
ATOM 863 C CA . LYS A 1 109 ? -27.899 -0.537 38.705 1.00 93.38 109 LYS A CA 1
ATOM 864 C C . LYS A 1 109 ? -27.648 -0.908 40.164 1.00 93.38 109 LYS A C 1
ATOM 866 O O . LYS A 1 109 ? -28.423 -1.611 40.803 1.00 93.38 109 LYS A O 1
ATOM 871 N N . VAL A 1 110 ? -26.559 -0.373 40.704 1.00 93.38 110 VAL A N 1
ATOM 872 C CA . VAL A 1 110 ? -26.164 -0.526 42.101 1.00 93.38 110 VAL A CA 1
ATOM 873 C C . VAL A 1 110 ? -26.677 0.668 42.907 1.00 93.38 110 VAL A C 1
ATOM 875 O O . VAL A 1 110 ? -26.235 1.798 42.706 1.00 93.38 110 VAL A O 1
ATOM 878 N N . ASP A 1 111 ? -27.563 0.418 43.873 1.00 89.62 111 ASP A N 1
ATOM 879 C CA . ASP A 1 111 ? -28.255 1.473 44.637 1.00 89.62 111 ASP A CA 1
ATOM 880 C C . ASP A 1 111 ? -27.330 2.395 45.448 1.00 89.62 111 ASP A C 1
ATOM 882 O O . ASP A 1 111 ? -27.628 3.574 45.646 1.00 89.62 111 ASP A O 1
ATOM 886 N N . LYS A 1 112 ? -26.218 1.867 45.973 1.00 93.38 112 LYS A N 1
ATOM 887 C CA . LYS A 1 112 ? -25.307 2.601 46.870 1.00 93.38 112 LYS A CA 1
ATOM 888 C C . LYS A 1 112 ? -23.852 2.473 46.437 1.00 93.38 112 LYS A C 1
ATOM 890 O O . LYS A 1 112 ? -23.053 1.796 47.085 1.00 93.38 112 LYS A O 1
ATOM 895 N N . LEU A 1 113 ? -23.495 3.171 45.364 1.00 95.06 113 LEU A N 1
ATOM 896 C CA . LEU A 1 113 ? -22.098 3.359 44.979 1.00 95.06 113 LEU A CA 1
ATOM 897 C C . LEU A 1 113 ? -21.389 4.318 45.947 1.00 95.06 113 LEU A C 1
ATOM 899 O O . LEU A 1 113 ? -21.896 5.381 46.309 1.00 95.06 113 LEU A O 1
ATOM 903 N N . THR A 1 114 ? -20.170 3.970 46.353 1.00 97.38 114 THR A N 1
ATOM 904 C CA . THR A 1 114 ? -19.275 4.929 47.013 1.00 97.38 114 THR A CA 1
ATOM 905 C C . THR A 1 114 ? -18.820 5.994 46.015 1.00 97.38 114 THR A C 1
ATOM 907 O O . THR A 1 114 ? -18.715 5.735 44.817 1.00 97.38 114 THR A O 1
ATOM 910 N N . LYS A 1 115 ? -18.409 7.172 46.507 1.00 97.19 115 LYS A N 1
ATOM 911 C CA . LYS A 1 115 ? -17.849 8.242 45.655 1.00 97.19 115 LYS A CA 1
ATOM 912 C C . LYS A 1 115 ? -16.675 7.783 44.778 1.00 97.19 115 LYS A C 1
ATOM 914 O O . LYS A 1 115 ? -16.449 8.353 43.719 1.00 97.19 115 LYS A O 1
ATOM 919 N N . LYS A 1 116 ? -15.893 6.794 45.232 1.00 97.38 116 LYS A N 1
ATOM 920 C CA . LYS A 1 116 ? -14.769 6.246 44.456 1.00 97.38 116 LYS A CA 1
ATOM 921 C C . LYS A 1 116 ? -15.249 5.342 43.319 1.00 97.38 116 LYS A C 1
ATOM 923 O O . LYS A 1 116 ? -14.712 5.448 42.226 1.00 97.38 116 LYS A O 1
ATOM 928 N N . GLN A 1 117 ? -16.240 4.486 43.571 1.00 97.06 117 GLN A N 1
ATOM 929 C CA . GLN A 1 117 ? -16.818 3.609 42.545 1.00 97.06 117 GLN A CA 1
ATOM 930 C C . GLN A 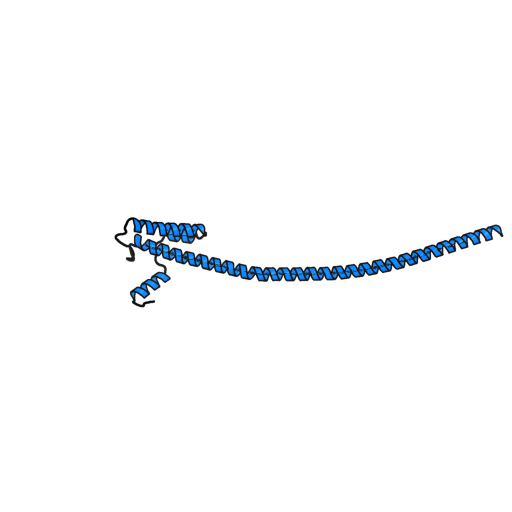1 117 ? -17.561 4.414 41.478 1.00 97.06 117 GLN A C 1
ATOM 932 O O . GLN A 1 117 ? -17.382 4.157 40.296 1.00 97.06 117 GLN A O 1
ATOM 937 N N . ASP A 1 118 ? -18.320 5.425 41.900 1.00 96.12 118 ASP A N 1
ATOM 938 C CA . ASP A 1 118 ? -19.035 6.336 41.006 1.00 96.12 118 ASP A CA 1
ATOM 939 C C . ASP A 1 118 ? -18.087 7.019 40.006 1.00 96.12 118 ASP A C 1
ATOM 941 O O . ASP A 1 118 ? -18.256 6.905 38.795 1.00 96.12 118 ASP A O 1
ATOM 945 N N . ARG A 1 119 ? -17.003 7.621 40.515 1.00 97.38 119 ARG A N 1
ATOM 946 C CA . ARG A 1 119 ? -15.963 8.239 39.679 1.00 97.38 119 ARG A CA 1
ATOM 947 C C . ARG A 1 119 ? -15.229 7.244 38.791 1.00 97.38 119 ARG A C 1
ATOM 949 O O . ARG A 1 119 ? -14.799 7.619 37.707 1.00 97.38 119 ARG A O 1
ATOM 956 N N . LEU A 1 120 ? -15.022 6.012 39.260 1.00 97.31 120 LEU A N 1
ATOM 957 C CA . LEU A 1 120 ? -14.363 4.977 38.467 1.00 97.31 120 LEU A CA 1
ATOM 958 C C . LEU A 1 120 ? -15.208 4.607 37.245 1.00 97.31 120 LEU A C 1
ATOM 960 O O . LEU A 1 120 ? -14.651 4.501 36.160 1.00 97.31 120 LEU A O 1
ATOM 964 N N . ILE A 1 121 ? -16.525 4.454 37.412 1.00 95.81 121 ILE A N 1
ATOM 965 C CA . ILE A 1 121 ? -17.450 4.167 36.307 1.00 95.81 121 ILE A CA 1
ATOM 966 C C . ILE A 1 121 ? -17.405 5.296 35.270 1.00 95.81 121 ILE A C 1
ATOM 968 O O . ILE A 1 121 ? -17.196 5.015 34.091 1.00 95.81 121 ILE A O 1
ATOM 972 N N . ASP A 1 122 ? -17.494 6.556 35.708 1.00 95.38 122 ASP A N 1
ATOM 973 C CA . ASP A 1 122 ? -17.400 7.714 34.805 1.00 95.38 122 ASP A CA 1
ATOM 974 C C . ASP A 1 122 ? -16.049 7.745 34.076 1.00 95.38 122 ASP A C 1
ATOM 976 O O . ASP A 1 122 ? -15.989 7.876 32.857 1.00 95.38 122 ASP A O 1
ATOM 980 N N . SER A 1 123 ? -14.953 7.512 34.806 1.00 97.44 123 SER A N 1
ATOM 981 C CA . SER A 1 123 ? -13.603 7.515 34.228 1.00 97.44 123 SER A CA 1
ATOM 982 C C . SER A 1 123 ? -13.390 6.387 33.211 1.00 97.44 123 SER A C 1
ATOM 984 O O . SER A 1 123 ? -12.600 6.545 32.282 1.00 97.44 123 SER A O 1
ATOM 986 N N . VAL A 1 124 ? -14.055 5.237 33.376 1.00 96.88 124 VAL A N 1
ATOM 987 C CA . VAL A 1 124 ? -14.021 4.139 32.394 1.00 96.88 124 VAL A CA 1
ATOM 988 C C . VAL A 1 124 ? -14.732 4.552 31.107 1.00 96.88 124 VAL A C 1
ATOM 990 O O . VAL A 1 124 ? -14.202 4.288 30.026 1.00 96.88 124 VAL A O 1
ATOM 993 N N . ALA A 1 125 ? -15.881 5.226 31.210 1.00 95.50 125 ALA A N 1
ATOM 994 C CA . ALA A 1 125 ? -16.584 5.757 30.047 1.00 95.50 125 ALA A CA 1
ATOM 995 C C . ALA A 1 125 ? -15.741 6.812 29.317 1.00 95.50 125 ALA A C 1
ATOM 997 O O . ALA A 1 125 ? -15.492 6.667 28.120 1.00 95.50 125 ALA A O 1
ATOM 998 N N . ASP A 1 126 ? -15.199 7.790 30.046 1.00 96.94 126 ASP A N 1
ATOM 999 C CA . ASP A 1 126 ? -14.340 8.840 29.483 1.00 96.94 126 ASP A CA 1
ATOM 1000 C C . ASP A 1 126 ? -13.096 8.260 28.791 1.00 96.94 126 ASP A C 1
ATOM 1002 O O . ASP A 1 126 ? -12.707 8.696 27.704 1.00 96.94 126 ASP A O 1
ATOM 1006 N N . LEU A 1 127 ? -12.475 7.239 29.396 1.00 97.56 127 LEU A N 1
ATOM 1007 C CA . LEU A 1 127 ? -11.333 6.549 28.802 1.00 97.56 127 LEU A CA 1
ATOM 1008 C C . LEU A 1 127 ? -11.721 5.841 27.500 1.00 97.56 127 LEU A C 1
ATOM 1010 O O . LEU A 1 127 ? -10.989 5.956 26.518 1.00 97.56 127 LEU A O 1
ATOM 1014 N N . GLY A 1 128 ? -12.838 5.109 27.486 1.00 97.06 128 GLY A N 1
ATOM 1015 C CA . GLY A 1 128 ? -13.326 4.413 26.293 1.00 97.06 128 GLY A CA 1
ATOM 1016 C C . GLY A 1 128 ? -13.580 5.373 25.132 1.00 97.06 128 GLY A C 1
ATOM 1017 O O . GLY A 1 128 ? -13.046 5.177 24.040 1.00 97.06 128 GLY A O 1
ATOM 1018 N N . VAL A 1 129 ? -14.300 6.461 25.411 1.00 97.44 129 VAL A N 1
ATOM 1019 C CA . VAL A 1 129 ? -14.605 7.543 24.466 1.00 97.44 129 VAL A CA 1
ATOM 1020 C C . VAL A 1 129 ? -13.324 8.152 23.903 1.00 97.44 129 VAL A C 1
ATOM 1022 O O . VAL A 1 129 ? -13.126 8.162 22.691 1.00 97.44 129 VAL A O 1
ATOM 1025 N N . SER A 1 130 ? -12.410 8.592 24.773 1.00 97.75 130 SER A N 1
ATOM 1026 C CA . SER A 1 130 ? -11.160 9.231 24.347 1.00 97.75 130 SER A CA 1
ATOM 1027 C C . SER A 1 130 ? -10.290 8.301 23.493 1.00 97.75 130 SER A C 1
ATOM 1029 O O . SER A 1 130 ? -9.636 8.745 22.547 1.00 97.75 130 SER A O 1
ATOM 1031 N N . ARG A 1 131 ? -10.276 6.995 23.797 1.00 97.44 131 ARG A N 1
ATOM 1032 C CA . ARG A 1 131 ? -9.545 5.999 23.001 1.00 97.44 131 ARG A CA 1
ATOM 1033 C C . ARG A 1 131 ? -10.182 5.791 21.632 1.00 97.44 131 ARG A C 1
ATOM 1035 O O . ARG A 1 131 ? -9.454 5.794 20.644 1.00 97.44 131 ARG A O 1
ATOM 1042 N N . ALA A 1 132 ? -11.505 5.658 21.570 1.00 97.56 132 ALA A N 1
ATOM 1043 C CA . ALA A 1 132 ? -12.226 5.506 20.311 1.00 97.56 132 ALA A CA 1
ATOM 1044 C C . ALA A 1 132 ? -12.046 6.735 19.403 1.00 97.56 132 ALA A C 1
ATOM 1046 O O . ALA A 1 132 ? -11.716 6.574 18.230 1.00 97.56 132 ALA A O 1
ATOM 1047 N N . GLU A 1 133 ? -12.139 7.955 19.943 1.00 97.12 133 GLU A N 1
ATOM 1048 C CA . GLU A 1 133 ? -11.865 9.190 19.191 1.00 97.12 133 GLU A CA 1
ATOM 1049 C C . GLU A 1 133 ? -10.433 9.233 18.654 1.00 97.12 133 GLU A C 1
ATOM 1051 O O . GLU A 1 133 ? -10.215 9.560 17.486 1.00 97.12 133 GLU A O 1
ATOM 1056 N N . LYS A 1 134 ? -9.450 8.868 19.487 1.00 96.94 134 LYS A N 1
ATOM 1057 C CA . LYS A 1 134 ? -8.036 8.873 19.098 1.00 96.94 134 LYS A CA 1
ATOM 1058 C C . LYS A 1 134 ? -7.739 7.919 17.939 1.00 96.94 134 LYS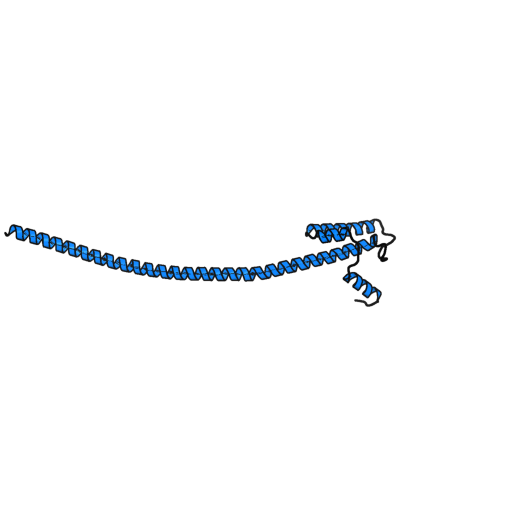 A C 1
ATOM 1060 O O . LYS A 1 134 ? -6.911 8.248 17.094 1.00 96.94 134 LYS A O 1
ATOM 1065 N N . GLU A 1 135 ? -8.399 6.766 17.898 1.00 96.00 135 GLU A N 1
ATOM 1066 C CA . GLU A 1 135 ? -8.261 5.794 16.805 1.00 96.00 135 GLU A CA 1
ATOM 1067 C C . GLU A 1 135 ? -9.202 6.077 15.615 1.00 96.00 135 GLU A C 1
ATOM 1069 O O . GLU A 1 135 ? -9.223 5.318 14.649 1.00 96.00 135 GLU A O 1
ATOM 1074 N N . GLY A 1 136 ? -9.961 7.181 15.647 1.00 96.81 136 GLY A N 1
ATOM 1075 C CA . GLY A 1 136 ? -10.835 7.609 14.550 1.00 96.81 136 GLY A CA 1
ATOM 1076 C C . GLY A 1 136 ? -12.208 6.929 14.506 1.00 96.81 136 GLY A C 1
ATOM 1077 O O . GLY A 1 136 ? -12.913 7.051 13.506 1.00 96.81 136 GLY A O 1
ATOM 1078 N N . PHE A 1 137 ? -12.612 6.240 15.573 1.00 97.88 137 PHE A N 1
ATOM 1079 C CA . PHE A 1 137 ? -13.928 5.610 15.722 1.00 97.88 137 PHE A CA 1
ATOM 1080 C C . PHE A 1 137 ? -14.916 6.542 16.439 1.00 97.88 137 PHE A C 1
ATOM 1082 O O . PHE A 1 137 ? -15.440 6.226 17.509 1.00 97.88 137 PHE A O 1
ATOM 1089 N N . SER A 1 138 ? -15.143 7.729 15.871 1.00 97.12 138 SER A N 1
ATOM 1090 C CA . SER A 1 138 ? -16.018 8.751 16.468 1.00 97.12 138 SER A CA 1
ATOM 1091 C C . SER A 1 138 ? -17.464 8.278 16.637 1.00 97.12 138 SER A C 1
ATOM 1093 O O . SER A 1 138 ? -18.116 8.651 17.605 1.00 97.12 138 SER A O 1
ATOM 1095 N N . ASP A 1 139 ? -17.952 7.416 15.744 1.00 97.69 139 ASP A N 1
ATOM 1096 C CA . ASP A 1 139 ? -19.273 6.791 15.847 1.00 97.69 139 ASP A CA 1
ATOM 1097 C C . ASP A 1 139 ? -19.410 5.934 17.114 1.00 97.69 139 ASP A C 1
ATOM 1099 O O . ASP A 1 139 ? -20.404 6.035 17.834 1.00 97.69 139 ASP A O 1
ATOM 1103 N N . LEU A 1 140 ? -18.386 5.137 17.428 1.00 97.25 140 LEU A N 1
ATOM 1104 C CA . LEU A 1 140 ? -18.354 4.315 18.639 1.00 97.25 140 LEU A CA 1
ATOM 1105 C C . LEU A 1 140 ? -18.178 5.163 19.902 1.00 97.25 140 LEU A C 1
ATOM 1107 O O . LEU A 1 140 ? -18.805 4.878 20.921 1.00 97.25 140 LEU A O 1
ATOM 1111 N N . ALA A 1 141 ? -17.369 6.222 19.836 1.00 97.31 141 ALA A N 1
ATOM 1112 C CA . ALA A 1 141 ? -17.220 7.166 20.940 1.00 97.31 141 ALA A CA 1
ATOM 1113 C C . ALA A 1 141 ? -18.554 7.849 21.287 1.00 97.31 141 ALA A C 1
ATOM 1115 O O . ALA A 1 141 ? -18.935 7.920 22.456 1.00 97.31 141 ALA A O 1
ATOM 1116 N N . GLU A 1 142 ? -19.298 8.304 20.275 1.00 96.06 142 GLU A N 1
ATOM 1117 C CA . GLU A 1 142 ? -20.625 8.885 20.472 1.00 96.06 142 GLU A CA 1
ATOM 1118 C C . GLU A 1 142 ? -21.618 7.882 21.070 1.00 96.06 142 GLU A C 1
ATOM 1120 O O . GLU A 1 142 ? -22.392 8.251 21.958 1.00 96.06 142 GLU A O 1
ATOM 1125 N N . ASP A 1 143 ? -21.594 6.622 20.620 1.00 95.19 143 ASP A N 1
ATOM 1126 C CA . ASP A 1 143 ? -22.460 5.574 21.169 1.00 95.19 143 ASP A CA 1
ATOM 1127 C C . ASP A 1 143 ? -22.162 5.312 22.655 1.00 95.19 143 ASP A C 1
ATOM 1129 O O . ASP A 1 143 ? -23.091 5.255 23.462 1.00 95.19 143 ASP A O 1
ATOM 1133 N N . MET A 1 144 ? -20.881 5.249 23.044 1.00 94.62 144 MET A N 1
ATOM 1134 C CA . MET A 1 144 ? -20.472 5.114 24.450 1.00 94.62 144 MET A CA 1
ATOM 1135 C C . MET A 1 144 ? -20.951 6.283 25.328 1.00 94.62 144 MET A C 1
ATOM 1137 O O . MET A 1 144 ? -21.307 6.064 26.483 1.00 94.62 144 MET A O 1
ATOM 1141 N N . GLN A 1 145 ? -20.962 7.518 24.809 1.00 90.88 145 GLN A N 1
ATOM 1142 C CA . GLN A 1 145 ? -21.419 8.692 25.568 1.00 90.88 145 GLN A CA 1
ATOM 1143 C C . GLN A 1 145 ? -22.939 8.728 25.748 1.00 90.88 145 GLN A C 1
ATOM 1145 O O . GLN A 1 145 ? -23.441 9.125 26.800 1.00 90.88 145 GLN A O 1
ATOM 1150 N N . LYS A 1 146 ? -23.684 8.397 24.689 1.00 89.19 146 LYS A N 1
ATOM 1151 C CA . LYS A 1 146 ? -25.132 8.652 24.615 1.00 89.19 146 LYS A CA 1
ATOM 1152 C C . LYS A 1 146 ? -25.971 7.476 25.094 1.00 89.19 146 LYS A C 1
ATOM 1154 O O . LYS A 1 146 ? -27.142 7.662 25.436 1.00 89.19 146 LYS A O 1
ATOM 1159 N N . HIS A 1 147 ? -25.412 6.271 25.092 1.00 86.56 147 HIS A N 1
ATOM 1160 C CA . HIS A 1 147 ? -26.174 5.053 25.306 1.00 86.56 147 HIS A CA 1
ATOM 1161 C C . HIS A 1 147 ? -25.556 4.186 26.402 1.00 86.56 147 HIS A C 1
ATOM 1163 O O . HIS A 1 147 ? -24.349 4.021 26.490 1.00 86.56 147 HIS A O 1
ATOM 1169 N N . ILE A 1 148 ? -26.414 3.566 27.211 1.00 82.94 148 ILE A N 1
ATOM 1170 C CA . ILE A 1 148 ? -26.063 2.463 28.113 1.00 82.94 148 ILE A CA 1
ATOM 1171 C C . ILE A 1 148 ? -26.772 1.200 27.625 1.00 82.94 148 ILE A C 1
ATOM 1173 O O . ILE A 1 148 ? -27.832 1.282 26.998 1.00 82.94 148 ILE A O 1
ATOM 1177 N N . GLY A 1 149 ? -26.209 0.023 27.886 1.00 82.56 149 GLY A N 1
ATOM 1178 C CA . GLY A 1 149 ? -26.828 -1.221 27.445 1.00 82.56 149 GLY A CA 1
ATOM 1179 C C . GLY A 1 149 ? -25.907 -2.431 27.488 1.00 82.56 149 GLY A C 1
ATOM 1180 O O . GLY A 1 149 ? -24.697 -2.314 27.649 1.00 82.56 149 GLY A O 1
ATOM 1181 N N . VAL A 1 150 ? -26.523 -3.597 27.307 1.00 78.94 150 VAL A N 1
ATOM 1182 C CA . VAL A 1 150 ? -25.851 -4.891 27.175 1.00 78.94 150 VAL A CA 1
ATOM 1183 C C . VAL A 1 150 ? -25.972 -5.348 25.723 1.00 78.94 150 VAL A C 1
ATOM 1185 O O . VAL A 1 150 ? -27.091 -5.381 25.189 1.00 78.94 150 VAL A O 1
ATOM 1188 N N . SER A 1 151 ? -24.861 -5.734 25.098 1.00 81.31 151 SER A N 1
ATOM 1189 C CA . SER A 1 151 ? -24.884 -6.314 23.754 1.00 81.31 151 SER A CA 1
ATOM 1190 C C . SER A 1 151 ? -25.587 -7.672 23.710 1.00 81.31 151 SER A C 1
ATOM 1192 O O . SER A 1 151 ? -25.714 -8.336 24.746 1.00 81.31 151 SER A O 1
ATOM 1194 N N . PRO A 1 152 ? -26.093 -8.109 22.542 1.00 82.19 152 PRO A N 1
ATOM 1195 C CA . PRO A 1 152 ? -26.734 -9.417 22.394 1.00 82.19 152 PRO A CA 1
ATOM 1196 C C . PRO A 1 152 ? -25.873 -10.577 22.913 1.00 82.19 152 PRO A C 1
ATOM 1198 O O . PRO A 1 152 ? -26.377 -11.478 23.587 1.00 82.19 152 PRO A O 1
ATOM 1201 N N . GLU A 1 153 ? -24.570 -10.529 22.652 1.00 83.38 153 GLU A N 1
ATOM 1202 C CA . GLU A 1 153 ? -23.579 -11.509 23.086 1.00 83.38 153 GLU A CA 1
ATOM 1203 C C . GLU A 1 153 ? -23.489 -11.548 24.611 1.00 83.38 153 GLU A C 1
ATOM 1205 O O . GLU A 1 153 ? -23.603 -12.617 25.217 1.00 83.38 153 GLU A O 1
ATOM 1210 N N . LEU A 1 154 ? -23.355 -10.384 25.252 1.00 83.06 154 LEU A N 1
ATOM 1211 C CA . LEU A 1 154 ? -23.275 -10.305 26.705 1.00 83.06 154 LEU A CA 1
ATOM 1212 C C . LEU A 1 154 ? -24.609 -10.691 27.368 1.00 83.06 154 LEU A C 1
ATOM 1214 O O . LEU A 1 154 ? -24.601 -11.426 28.354 1.00 83.06 154 LEU A O 1
ATOM 1218 N N . LYS A 1 155 ? -25.759 -10.329 26.780 1.00 85.50 155 LYS A N 1
ATOM 1219 C CA . LYS A 1 155 ? -27.086 -10.798 27.230 1.00 85.50 155 LYS A CA 1
ATOM 1220 C C . LYS A 1 155 ? -27.185 -12.320 27.204 1.00 85.50 155 LYS A C 1
ATOM 1222 O O . LYS A 1 155 ? -27.678 -12.925 28.154 1.00 85.50 155 LYS A O 1
ATOM 1227 N N . LYS A 1 156 ? -26.695 -12.955 26.134 1.00 86.94 156 LYS A N 1
ATOM 1228 C CA . LYS A 1 156 ? -26.668 -14.418 26.015 1.00 86.94 156 LYS A CA 1
ATOM 1229 C C . LYS A 1 156 ? -25.796 -15.050 27.101 1.00 86.94 156 LYS A C 1
ATOM 1231 O O . LYS A 1 156 ? -26.199 -16.055 27.680 1.00 86.94 156 LYS A O 1
ATOM 1236 N N . LEU A 1 157 ? -24.629 -14.469 27.387 1.00 85.19 157 LEU A N 1
ATOM 1237 C CA . LEU A 1 157 ? -23.722 -14.954 28.435 1.00 85.19 157 LEU A CA 1
ATOM 1238 C C . LEU A 1 157 ? -24.330 -14.829 29.838 1.00 85.19 157 LEU A C 1
ATOM 1240 O O . LEU A 1 157 ? -24.234 -15.772 30.626 1.00 85.19 157 LEU A O 1
ATOM 1244 N N . ILE A 1 158 ? -24.992 -13.709 30.135 1.00 84.06 158 ILE A N 1
ATOM 1245 C CA . ILE A 1 158 ? -25.725 -13.512 31.394 1.00 84.06 158 ILE A CA 1
ATOM 1246 C C . ILE A 1 158 ? -26.804 -14.592 31.537 1.00 84.06 158 ILE A C 1
ATOM 1248 O O . ILE A 1 158 ? -26.782 -15.351 32.502 1.00 84.06 158 ILE A O 1
ATOM 1252 N N . GLY A 1 159 ? -27.652 -14.770 30.521 1.00 82.94 159 GLY A N 1
ATOM 1253 C CA . GLY A 1 159 ? -28.717 -15.775 30.558 1.00 82.94 159 GLY A CA 1
ATOM 1254 C C . GLY A 1 159 ? -28.227 -17.231 30.597 1.00 82.94 159 GLY A C 1
ATOM 1255 O O . GLY A 1 159 ? -28.967 -18.119 31.013 1.00 82.94 159 GLY A O 1
ATOM 1256 N N . LEU A 1 160 ? -27.005 -17.537 30.146 1.00 80.38 160 LEU A N 1
ATOM 1257 C CA . LEU A 1 160 ? -26.387 -18.858 30.362 1.00 80.38 160 LEU A CA 1
ATOM 1258 C C . LEU A 1 160 ? -25.995 -19.055 31.830 1.00 80.38 160 LEU A C 1
ATOM 1260 O O . LEU A 1 160 ? -26.278 -20.106 32.402 1.00 80.38 160 LEU A O 1
ATOM 1264 N N . THR A 1 161 ? -25.420 -18.017 32.434 1.00 76.50 161 THR A N 1
ATOM 1265 C CA . THR A 1 161 ? -24.979 -18.021 33.833 1.00 76.50 161 THR A CA 1
ATOM 1266 C C . THR A 1 161 ? -26.176 -18.150 34.779 1.00 76.50 161 THR A C 1
ATOM 1268 O O . THR A 1 161 ? -26.168 -18.978 35.684 1.00 76.50 161 THR A O 1
ATOM 1271 N N . GLU A 1 162 ? -27.255 -17.408 34.520 1.00 78.00 162 GLU A N 1
ATOM 1272 C CA . GLU A 1 162 ? -28.507 -17.470 35.291 1.00 78.00 162 GLU A CA 1
ATOM 1273 C C . GLU A 1 162 ? -29.179 -18.851 35.246 1.00 78.00 162 GLU A C 1
ATOM 1275 O O . GLU A 1 162 ? -29.870 -19.238 36.185 1.00 78.00 162 GLU A O 1
ATOM 1280 N N . ARG A 1 163 ? -28.958 -19.624 34.175 1.00 79.94 163 ARG A N 1
ATOM 1281 C CA . ARG A 1 163 ? -29.486 -20.989 34.024 1.00 79.94 163 ARG A CA 1
ATOM 1282 C C . ARG A 1 163 ? -28.618 -22.063 34.690 1.00 79.94 163 ARG A C 1
ATOM 1284 O O . ARG A 1 163 ? -28.925 -23.242 34.540 1.00 79.94 163 ARG A O 1
ATOM 1291 N N . GLY A 1 164 ? -27.549 -21.685 35.396 1.00 69.00 164 GLY A N 1
ATOM 1292 C CA . GLY A 1 164 ? -26.635 -22.629 36.049 1.00 69.00 164 GLY A CA 1
ATOM 1293 C C . GLY A 1 164 ? -25.836 -23.493 35.068 1.00 69.00 164 GLY A C 1
ATOM 1294 O O . GLY A 1 164 ? -25.309 -24.533 35.451 1.00 69.00 164 GLY A O 1
ATOM 1295 N N . ILE A 1 165 ? -25.764 -23.085 33.798 1.00 66.12 165 ILE A N 1
ATOM 1296 C CA . ILE A 1 165 ? -24.914 -23.724 32.796 1.00 66.12 165 ILE A CA 1
ATOM 1297 C C . ILE A 1 165 ? -23.537 -23.073 32.954 1.00 66.12 165 ILE A C 1
ATOM 1299 O O . ILE A 1 165 ? -23.283 -22.005 32.392 1.00 66.12 165 ILE A O 1
ATOM 1303 N N . GLU A 1 166 ? -22.689 -23.664 33.799 1.00 61.34 166 GLU A N 1
ATOM 1304 C CA . GLU A 1 166 ? -21.294 -23.235 33.935 1.00 61.34 166 GLU A CA 1
ATOM 1305 C C . GLU A 1 166 ? -20.543 -23.396 32.603 1.00 61.34 166 GLU A C 1
ATOM 1307 O O . GLU A 1 166 ? -20.894 -24.234 31.769 1.00 61.34 166 GLU A O 1
ATOM 1312 N N . ARG A 1 167 ? -19.560 -22.513 32.395 1.00 58.94 167 ARG A N 1
ATOM 1313 C CA . ARG A 1 167 ? -18.793 -22.374 31.149 1.00 58.94 167 ARG A CA 1
ATOM 1314 C C . ARG A 1 167 ? -17.913 -23.580 30.849 1.00 58.94 167 ARG A C 1
ATOM 1316 O O . ARG A 1 167 ? -17.269 -24.073 31.798 1.00 58.94 167 ARG A O 1
#